Protein AF-A0A150W0M3-F1 (afdb_monomer_lite)

Foldseek 3Di:
DLVLQVLLVVVVLADDDSPVDLDPRQLRSLQVQCVVVVFDDDPRSDCDDRSVVVSCVVDPPD

Secondary structure (DSSP, 8-state):
-HHHHHHHHHTTS--S--SS---HHHHHHHHHHHHHTT--SS-TT---HHHHHHHHHHSTT-

Structure (mmCIF, N/CA/C/O backbone):
data_AF-A0A150W0M3-F1
#
_entry.id   AF-A0A150W0M3-F1
#
loop_
_atom_site.group_PDB
_atom_site.id
_atom_site.type_symbol
_atom_site.label_atom_id
_atom_site.label_alt_id
_atom_site.label_comp_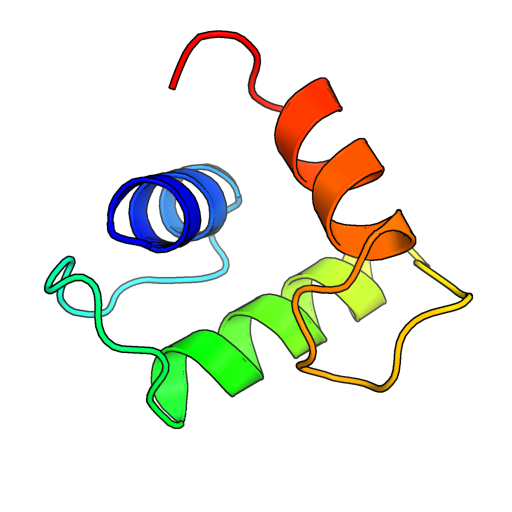id
_atom_site.label_asym_id
_atom_site.label_entity_id
_atom_site.label_seq_id
_atom_site.pdbx_PDB_ins_code
_atom_site.Cartn_x
_atom_site.Cartn_y
_atom_site.Cartn_z
_atom_site.occupancy
_atom_site.B_iso_or_equiv
_atom_site.auth_seq_id
_atom_site.auth_comp_id
_atom_site.auth_asym_id
_atom_site.auth_atom_id
_atom_site.pdbx_PDB_model_num
ATOM 1 N N . MET A 1 1 ? -8.275 2.215 -10.220 1.00 85.19 1 MET A N 1
ATOM 2 C CA . MET A 1 1 ? -7.456 0.988 -10.019 1.00 85.19 1 MET A CA 1
ATOM 3 C C . MET A 1 1 ? -6.035 1.177 -10.522 1.00 85.19 1 MET A C 1
ATOM 5 O O . MET A 1 1 ? -5.119 0.710 -9.859 1.00 85.19 1 MET A O 1
ATOM 9 N N . GLU A 1 2 ? -5.842 1.881 -11.640 1.00 91.62 2 GLU A N 1
ATOM 10 C CA . GLU A 1 2 ? -4.517 2.375 -12.041 1.00 91.62 2 GLU A CA 1
ATOM 11 C C . GLU A 1 2 ? -3.940 3.322 -10.980 1.00 91.62 2 GLU A C 1
ATOM 13 O O . GLU A 1 2 ? -2.806 3.130 -10.555 1.00 91.62 2 GLU A O 1
ATOM 18 N N . ASP A 1 3 ? -4.760 4.223 -10.427 1.00 94.25 3 ASP A N 1
ATOM 19 C CA . ASP A 1 3 ? -4.344 5.127 -9.340 1.00 94.25 3 ASP A CA 1
ATOM 20 C C . ASP A 1 3 ? -3.812 4.369 -8.122 1.00 94.25 3 ASP A C 1
ATOM 22 O O . ASP A 1 3 ? -2.790 4.735 -7.556 1.00 94.25 3 ASP A O 1
ATOM 26 N N . LEU A 1 4 ? -4.450 3.252 -7.746 1.00 95.44 4 LEU A N 1
ATOM 27 C CA . LEU A 1 4 ? -3.956 2.387 -6.673 1.00 95.44 4 LEU A CA 1
ATOM 28 C C . LEU A 1 4 ? -2.548 1.869 -6.988 1.00 95.44 4 LEU A C 1
ATOM 30 O O . LEU A 1 4 ? -1.671 1.900 -6.133 1.00 95.44 4 LEU A O 1
ATOM 34 N N . GLN A 1 5 ? -2.321 1.371 -8.202 1.00 97.12 5 GLN A N 1
ATOM 35 C CA . GLN A 1 5 ? -1.019 0.836 -8.599 1.00 97.12 5 GLN A CA 1
ATOM 36 C C . GLN A 1 5 ? 0.048 1.941 -8.648 1.00 97.12 5 GLN A C 1
ATOM 38 O O . GLN A 1 5 ? 1.171 1.709 -8.197 1.00 97.12 5 GLN A O 1
ATOM 43 N N . TRP A 1 6 ? -0.298 3.146 -9.114 1.00 96.56 6 TRP A N 1
ATOM 44 C CA . TRP A 1 6 ? 0.581 4.318 -9.042 1.00 96.56 6 TRP A CA 1
ATOM 45 C C . TRP A 1 6 ? 0.922 4.693 -7.606 1.00 96.56 6 TRP A C 1
ATOM 47 O O . TRP A 1 6 ? 2.089 4.916 -7.286 1.00 96.56 6 TRP A O 1
ATOM 57 N N . ARG A 1 7 ? -0.073 4.675 -6.723 1.00 97.00 7 ARG A N 1
ATOM 58 C CA . ARG A 1 7 ? 0.105 4.993 -5.310 1.00 97.00 7 ARG A CA 1
ATOM 59 C C . ARG A 1 7 ? 0.974 3.968 -4.580 1.00 97.00 7 ARG A C 1
ATOM 61 O O . ARG A 1 7 ? 1.920 4.305 -3.868 1.00 97.00 7 ARG A O 1
ATOM 68 N N . LEU A 1 8 ? 0.743 2.681 -4.832 1.00 96.88 8 LEU A N 1
ATOM 69 C CA . LEU A 1 8 ? 1.590 1.602 -4.314 1.00 96.88 8 LEU A CA 1
ATOM 70 C C . LEU A 1 8 ? 3.024 1.680 -4.864 1.00 96.88 8 LEU A C 1
ATOM 72 O O . LEU A 1 8 ? 3.978 1.318 -4.173 1.00 96.88 8 LEU A O 1
ATOM 76 N N . ARG A 1 9 ? 3.198 2.182 -6.091 1.00 96.25 9 ARG A N 1
ATOM 77 C CA . ARG A 1 9 ? 4.520 2.430 -6.672 1.00 96.25 9 ARG A CA 1
ATOM 78 C C . ARG A 1 9 ? 5.225 3.609 -6.011 1.00 96.25 9 ARG A C 1
ATOM 80 O O . ARG A 1 9 ? 6.402 3.491 -5.690 1.00 96.25 9 ARG A O 1
ATOM 87 N N . ALA A 1 10 ? 4.512 4.700 -5.743 1.00 95.38 10 ALA A N 1
ATOM 88 C CA . ALA A 1 10 ? 5.034 5.833 -4.978 1.00 95.38 10 ALA A CA 1
ATOM 89 C C . ALA A 1 10 ? 5.375 5.448 -3.524 1.00 95.38 10 ALA A C 1
ATOM 91 O O . ALA A 1 10 ? 6.316 5.986 -2.947 1.00 95.38 10 ALA A O 1
ATOM 92 N N . ALA A 1 11 ? 4.674 4.459 -2.959 1.00 95.19 11 ALA A N 1
ATOM 93 C CA . ALA A 1 11 ? 4.997 3.844 -1.670 1.00 95.19 11 ALA A CA 1
ATOM 94 C C . ALA A 1 11 ? 6.143 2.811 -1.741 1.00 95.19 11 ALA A C 1
ATOM 96 O O . ALA A 1 11 ? 6.449 2.184 -0.728 1.00 95.19 11 ALA A O 1
ATOM 97 N N . TRP A 1 12 ? 6.771 2.621 -2.909 1.00 96.25 12 TRP A N 1
ATOM 98 C CA . TRP A 1 12 ? 7.883 1.689 -3.140 1.00 96.25 12 TRP A CA 1
ATOM 99 C C . TRP A 1 12 ? 7.576 0.214 -2.822 1.00 96.25 12 TRP A C 1
ATOM 101 O O . TRP A 1 12 ? 8.489 -0.581 -2.613 1.00 96.25 12 TRP A O 1
ATOM 111 N N . VAL A 1 13 ? 6.297 -0.177 -2.837 1.00 97.50 13 VAL A N 1
ATOM 112 C CA . VAL A 1 13 ? 5.855 -1.569 -2.615 1.00 97.50 13 VAL A CA 1
ATOM 113 C C . VAL A 1 13 ? 5.374 -2.259 -3.896 1.00 97.50 13 VAL A C 1
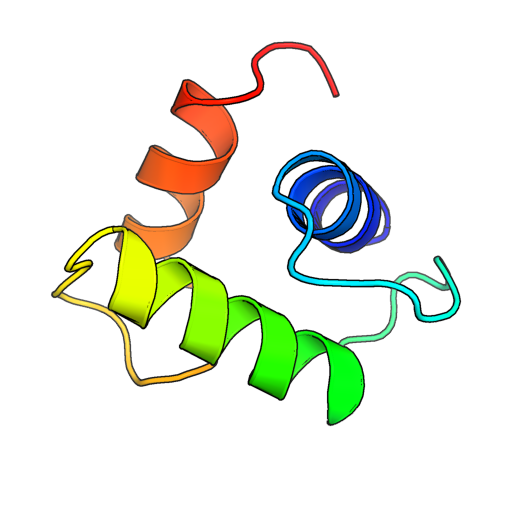ATOM 115 O O . VAL A 1 13 ? 5.154 -3.469 -3.901 1.00 97.50 13 VAL A O 1
ATOM 118 N N . TYR A 1 14 ? 5.208 -1.517 -4.999 1.00 97.56 14 TYR A N 1
ATOM 119 C CA . TYR A 1 14 ? 4.741 -2.057 -6.277 1.00 97.56 14 TYR A CA 1
ATOM 120 C C . TYR A 1 14 ? 5.608 -1.621 -7.459 1.00 97.56 14 TYR A C 1
ATOM 122 O O . TYR A 1 14 ? 5.748 -0.438 -7.747 1.00 97.56 14 TYR A O 1
ATOM 130 N N . PHE A 1 15 ? 6.126 -2.599 -8.203 1.00 96.19 15 PHE A N 1
AT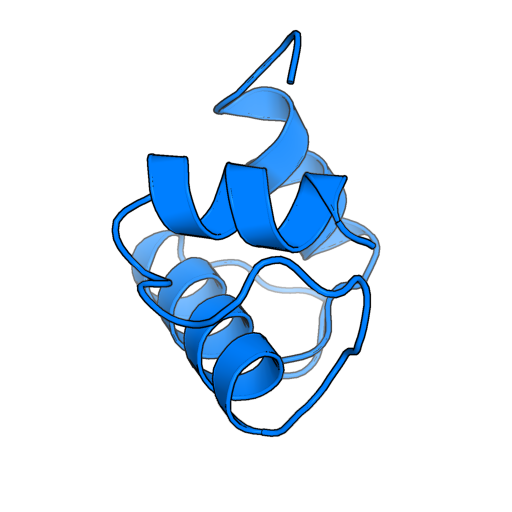OM 131 C CA . PHE A 1 15 ? 6.959 -2.381 -9.397 1.00 96.19 15 PHE A CA 1
ATOM 132 C C . PHE A 1 15 ? 6.426 -3.132 -10.628 1.00 96.19 15 PHE A C 1
ATOM 134 O O . PHE A 1 15 ? 7.160 -3.407 -11.574 1.00 96.19 15 PHE A O 1
ATOM 141 N N . GLY A 1 16 ? 5.149 -3.526 -10.593 1.00 95.44 16 GLY A N 1
ATOM 142 C CA . GLY A 1 16 ? 4.477 -4.198 -11.701 1.00 95.44 16 GLY A CA 1
ATOM 143 C C . GLY A 1 16 ? 3.859 -3.232 -12.723 1.00 95.44 16 GLY A C 1
ATOM 144 O O . GLY A 1 16 ? 4.000 -2.014 -12.594 1.00 95.44 16 GLY A O 1
ATOM 145 N N . PRO A 1 17 ? 3.170 -3.774 -13.743 1.00 96.06 17 PRO A N 1
ATOM 146 C CA . PRO A 1 17 ? 2.432 -2.981 -14.726 1.00 96.06 17 PRO A CA 1
ATOM 147 C C . PRO A 1 17 ? 1.307 -2.162 -14.088 1.00 96.06 17 PRO A C 1
ATOM 149 O O . PRO A 1 17 ? 0.581 -2.667 -13.241 1.00 96.06 17 PRO A O 1
ATOM 152 N N . VAL A 1 18 ? 1.118 -0.923 -14.537 1.00 96.12 18 VAL A N 1
ATOM 153 C CA . VAL A 1 18 ? -0.055 -0.126 -14.157 1.00 96.12 18 VAL A CA 1
ATOM 154 C C . VAL A 1 18 ? -1.128 -0.328 -15.222 1.00 96.12 18 VAL A C 1
ATOM 156 O O . VAL A 1 18 ? -1.140 0.359 -16.236 1.00 96.12 18 VAL A O 1
ATOM 159 N N . ASP A 1 19 ? -1.941 -1.363 -15.034 1.00 96.50 19 ASP A N 1
ATOM 160 C CA . ASP A 1 19 ? -2.936 -1.864 -15.992 1.00 96.50 19 ASP A CA 1
ATOM 161 C C . ASP A 1 19 ? -4.374 -1.857 -15.438 1.00 96.50 19 ASP A C 1
ATOM 163 O O . ASP A 1 19 ? -5.294 -2.411 -16.044 1.00 96.50 19 ASP A O 1
ATOM 167 N N . GLY A 1 20 ? -4.561 -1.313 -14.234 1.00 95.62 20 GLY A N 1
ATOM 168 C CA . GLY A 1 20 ? -5.848 -1.228 -13.556 1.00 95.62 20 GLY A CA 1
ATOM 169 C C . GLY A 1 20 ? -6.380 -2.558 -13.020 1.00 95.62 20 GLY A C 1
ATOM 170 O O . GLY A 1 20 ? -7.502 -2.600 -12.511 1.00 95.62 20 GLY A O 1
ATOM 171 N N . ARG A 1 21 ? -5.611 -3.652 -13.088 1.00 97.38 21 ARG A N 1
ATOM 172 C CA . ARG A 1 21 ? -6.059 -4.982 -12.659 1.00 97.38 21 ARG A CA 1
ATOM 173 C C . ARG A 1 21 ? -5.569 -5.327 -11.262 1.00 97.38 21 ARG A C 1
ATOM 175 O O . ARG A 1 21 ? -4.374 -5.325 -10.965 1.00 97.38 21 ARG A O 1
ATOM 182 N N . TYR A 1 22 ? -6.496 -5.751 -10.406 1.00 96.06 22 TYR A N 1
ATOM 183 C CA . TYR A 1 22 ? -6.158 -6.259 -9.076 1.00 96.06 22 TYR A CA 1
ATOM 184 C C . TYR A 1 22 ? -5.699 -7.723 -9.124 1.00 96.06 22 TYR A C 1
ATOM 186 O O . TYR A 1 22 ? -6.419 -8.651 -8.756 1.00 96.06 22 TYR A O 1
ATOM 194 N N . GLY A 1 23 ? -4.488 -7.940 -9.632 1.00 96.56 23 GLY A N 1
ATOM 195 C CA . GLY A 1 23 ? -3.852 -9.256 -9.671 1.00 96.56 23 GLY A CA 1
ATOM 196 C C . GLY A 1 23 ? -3.085 -9.601 -8.392 1.00 96.56 23 GLY A C 1
ATOM 197 O O . GLY A 1 23 ? -2.976 -8.802 -7.462 1.00 96.56 23 GLY A O 1
ATOM 198 N N . ASN A 1 24 ? -2.460 -10.782 -8.384 1.00 97.56 24 ASN A N 1
ATOM 199 C CA . ASN A 1 24 ? -1.645 -11.254 -7.256 1.00 97.56 24 ASN A CA 1
ATOM 200 C C . ASN A 1 24 ? -0.543 -10.254 -6.866 1.00 97.56 24 ASN A C 1
ATOM 202 O O . ASN A 1 24 ? -0.350 -10.003 -5.685 1.00 97.56 24 ASN A O 1
ATOM 206 N N . LYS A 1 25 ? 0.122 -9.616 -7.840 1.00 97.75 25 LYS A N 1
ATOM 207 C CA . LYS A 1 25 ? 1.166 -8.613 -7.563 1.00 97.75 25 LYS A CA 1
ATOM 208 C C . LYS A 1 25 ? 0.629 -7.377 -6.831 1.00 97.75 25 LYS A C 1
ATOM 210 O O . LYS A 1 25 ? 1.306 -6.856 -5.956 1.00 97.75 25 LYS A O 1
ATOM 215 N N . VAL A 1 26 ? -0.577 -6.919 -7.178 1.00 98.25 26 VAL A N 1
ATOM 216 C CA . VAL A 1 26 ? -1.217 -5.783 -6.493 1.00 98.25 26 VAL A CA 1
ATOM 217 C C . VAL A 1 26 ? -1.642 -6.198 -5.088 1.00 98.25 26 VAL A C 1
ATOM 219 O O . VAL A 1 26 ? -1.379 -5.470 -4.139 1.00 98.25 26 VAL A O 1
ATOM 222 N N . ARG A 1 27 ? -2.214 -7.400 -4.935 1.00 98.50 27 ARG A N 1
ATOM 223 C CA . ARG A 1 27 ? -2.570 -7.964 -3.624 1.00 98.50 27 ARG A CA 1
ATOM 224 C C . ARG A 1 27 ? -1.367 -8.035 -2.679 1.00 98.50 27 ARG A C 1
ATOM 226 O O . ARG A 1 27 ? -1.489 -7.629 -1.528 1.00 98.50 27 ARG A O 1
ATOM 233 N N . GLU A 1 28 ? -0.223 -8.528 -3.152 1.00 98.56 28 GLU A N 1
ATOM 234 C CA . GLU A 1 28 ? 1.002 -8.590 -2.342 1.00 98.56 28 GLU A CA 1
ATOM 235 C C . GLU A 1 28 ? 1.525 -7.195 -1.984 1.00 98.56 28 GLU A C 1
ATOM 237 O O . GLU A 1 28 ? 1.873 -6.957 -0.832 1.00 98.56 28 GLU A O 1
ATOM 242 N N . ALA A 1 29 ? 1.501 -6.243 -2.920 1.00 98.44 29 ALA A N 1
ATOM 243 C CA . ALA A 1 29 ? 1.895 -4.866 -2.627 1.00 98.44 29 ALA A CA 1
ATOM 244 C C . ALA A 1 29 ? 0.983 -4.199 -1.585 1.00 98.44 29 ALA A C 1
ATOM 246 O O . ALA A 1 29 ? 1.471 -3.515 -0.689 1.00 98.44 29 ALA A O 1
ATOM 247 N N . VAL A 1 30 ? -0.332 -4.436 -1.654 1.00 98.44 30 VAL A N 1
ATOM 248 C CA . VAL A 1 30 ? -1.280 -3.956 -0.636 1.00 98.44 30 VAL A CA 1
ATOM 249 C C . VAL A 1 30 ? -0.985 -4.58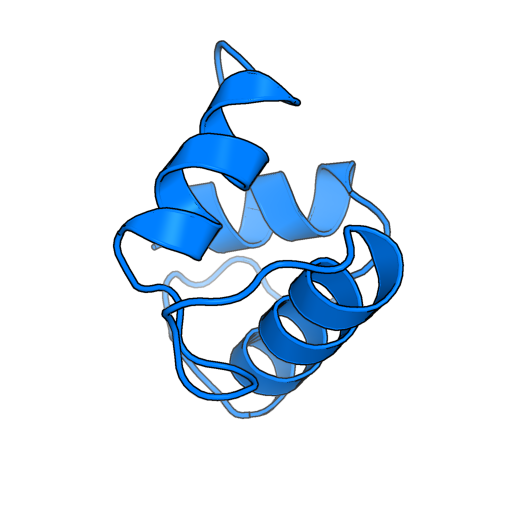4 0.725 1.00 98.44 30 VAL A C 1
ATOM 251 O O . VAL A 1 30 ? -0.981 -3.879 1.730 1.00 98.44 30 VAL A O 1
ATOM 254 N N . ARG A 1 31 ? -0.683 -5.885 0.768 1.00 98.69 31 ARG A N 1
ATOM 255 C CA . ARG A 1 31 ? -0.296 -6.568 2.009 1.00 98.69 31 ARG A CA 1
ATOM 256 C C . ARG A 1 31 ? 0.973 -5.965 2.613 1.00 98.69 31 ARG A C 1
ATOM 258 O O . ARG A 1 31 ? 1.020 -5.756 3.822 1.00 98.69 31 ARG A O 1
ATOM 265 N N . GLU A 1 32 ? 1.988 -5.693 1.796 1.00 98.50 32 GLU A N 1
ATOM 266 C CA . GLU A 1 32 ? 3.243 -5.114 2.283 1.00 98.50 32 GLU A CA 1
ATOM 267 C C . GLU A 1 32 ? 3.037 -3.685 2.789 1.00 98.50 32 GLU A C 1
ATOM 269 O O . GLU A 1 32 ? 3.498 -3.344 3.878 1.00 98.50 32 GLU A O 1
ATOM 274 N N . PHE A 1 33 ? 2.252 -2.886 2.062 1.00 98.19 33 PHE A N 1
ATOM 275 C CA . PHE A 1 33 ? 1.859 -1.548 2.496 1.00 98.19 33 PHE A CA 1
ATOM 276 C C . PHE A 1 33 ? 1.155 -1.572 3.858 1.00 98.19 33 PHE A C 1
ATOM 278 O O . PHE A 1 33 ? 1.557 -0.859 4.778 1.00 98.19 33 PHE A O 1
ATOM 285 N N . GLN A 1 34 ? 0.148 -2.439 4.016 1.00 98.69 34 GLN A N 1
ATOM 286 C CA . GLN A 1 34 ? -0.574 -2.607 5.278 1.00 98.69 34 GLN A CA 1
ATOM 287 C C . GLN A 1 34 ? 0.360 -3.010 6.419 1.00 98.69 34 GLN A C 1
ATOM 289 O O . GLN A 1 34 ? 0.261 -2.447 7.508 1.00 98.69 34 GLN A O 1
ATOM 294 N N . ARG A 1 35 ? 1.297 -3.937 6.172 1.00 98.38 35 ARG A N 1
ATOM 295 C CA . ARG A 1 35 ? 2.279 -4.364 7.176 1.00 98.38 35 ARG A CA 1
ATOM 296 C C . ARG A 1 35 ? 3.185 -3.210 7.599 1.00 98.38 35 ARG A C 1
ATOM 298 O O . ARG A 1 35 ? 3.363 -2.996 8.792 1.00 98.38 35 ARG A O 1
ATOM 305 N N . TRP A 1 36 ? 3.745 -2.461 6.650 1.00 97.75 36 TRP A N 1
ATOM 306 C CA . TRP A 1 36 ? 4.680 -1.367 6.947 1.00 97.75 36 TRP A CA 1
ATOM 307 C C . TRP A 1 36 ? 4.026 -0.181 7.648 1.00 97.75 36 TRP A C 1
ATOM 309 O O . TRP A 1 36 ? 4.710 0.570 8.339 1.00 97.75 36 TRP A O 1
ATOM 319 N N . ARG A 1 37 ? 2.721 0.011 7.458 1.00 97.38 37 ARG A N 1
ATOM 320 C CA . ARG A 1 37 ? 1.942 1.075 8.103 1.00 97.38 37 ARG A CA 1
ATOM 321 C C . ARG A 1 37 ? 1.116 0.593 9.289 1.00 97.38 37 ARG A C 1
ATOM 323 O O . ARG A 1 37 ? 0.363 1.381 9.852 1.00 97.38 37 ARG A O 1
ATOM 330 N N . SER A 1 38 ? 1.262 -0.675 9.679 1.00 97.56 38 SER A N 1
ATOM 331 C CA . SER A 1 38 ? 0.501 -1.296 10.770 1.00 97.56 38 SER A CA 1
ATOM 332 C C . SER A 1 38 ? -1.015 -1.078 10.639 1.00 97.56 38 S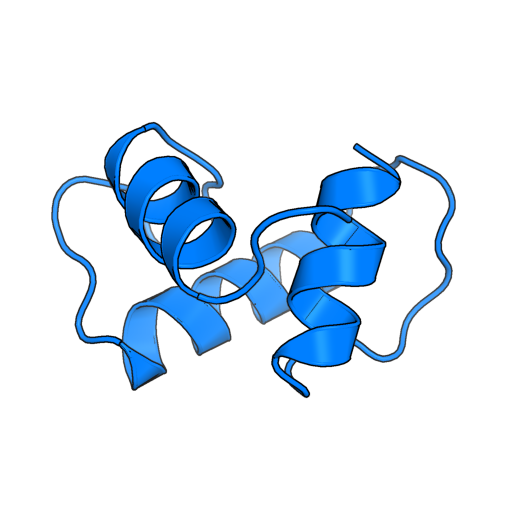ER A C 1
ATOM 334 O O . SER A 1 38 ? -1.707 -0.828 11.627 1.00 97.56 38 SER A O 1
ATOM 336 N N . ILE A 1 39 ? -1.531 -1.147 9.407 1.00 97.56 39 ILE A N 1
ATOM 337 C CA . ILE A 1 39 ? -2.948 -0.919 9.103 1.00 97.56 39 ILE A CA 1
ATOM 338 C C . ILE A 1 39 ? -3.764 -2.100 9.621 1.00 97.56 39 ILE A C 1
ATOM 340 O O . ILE A 1 39 ? -3.457 -3.261 9.348 1.00 97.56 39 ILE A O 1
ATOM 344 N N . GLN A 1 40 ? -4.832 -1.784 10.345 1.00 95.56 40 GLN A N 1
ATOM 345 C CA . GLN A 1 40 ? -5.821 -2.731 10.850 1.00 95.56 40 GLN A CA 1
ATOM 346 C C . GLN A 1 40 ? -7.192 -2.411 10.237 1.00 95.56 40 GLN A C 1
ATOM 348 O O . GLN A 1 40 ? -7.382 -1.333 9.681 1.00 95.56 40 GLN A O 1
ATOM 353 N N . GLY A 1 41 ? -8.147 -3.339 10.335 1.00 95.81 41 GLY A N 1
ATOM 354 C CA . GLY A 1 41 ? -9.524 -3.153 9.849 1.00 95.81 41 GLY A CA 1
ATOM 355 C C . GLY A 1 41 ? -9.811 -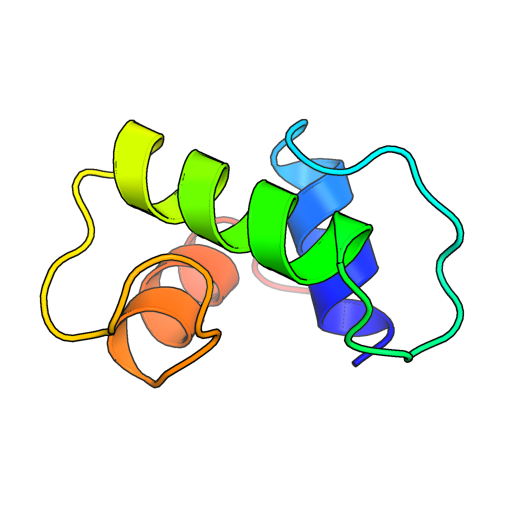3.773 8.479 1.00 95.81 41 GLY A C 1
ATOM 356 O O . GLY A 1 41 ? -10.930 -4.223 8.251 1.00 95.81 41 GLY A O 1
ATOM 357 N N . ASP A 1 42 ? -8.796 -3.914 7.622 1.00 97.88 42 ASP A N 1
ATOM 358 C CA . ASP A 1 42 ? -8.907 -4.622 6.341 1.00 97.88 42 ASP A CA 1
ATOM 359 C C . ASP A 1 42 ? -8.175 -5.977 6.371 1.00 97.88 42 ASP A C 1
ATOM 361 O O . ASP A 1 42 ? -7.112 -6.096 6.991 1.00 97.88 42 ASP A O 1
ATOM 365 N N . PRO A 1 43 ? -8.667 -7.009 5.657 1.00 98.44 43 PRO A N 1
ATOM 366 C CA . PRO A 1 43 ? -7.899 -8.230 5.444 1.00 98.44 43 PRO A CA 1
ATOM 367 C C . PRO A 1 43 ? -6.591 -7.969 4.680 1.00 98.44 43 PRO A C 1
ATOM 369 O O . PRO A 1 43 ? -6.502 -7.089 3.819 1.00 98.44 43 PRO A O 1
ATOM 372 N N . MET A 1 44 ? -5.574 -8.792 4.947 1.00 98.00 44 MET A N 1
ATOM 373 C CA . MET A 1 44 ? -4.252 -8.637 4.338 1.00 98.00 44 MET A CA 1
ATOM 374 C C . MET A 1 44 ? -4.282 -8.777 2.812 1.00 98.00 44 MET A C 1
ATOM 376 O O . MET A 1 44 ? -4.624 -9.832 2.271 1.00 98.00 44 MET A O 1
ATOM 380 N N . GLY A 1 45 ? -3.840 -7.729 2.122 1.00 97.88 45 GLY A N 1
ATOM 381 C CA . GLY A 1 45 ? -3.862 -7.633 0.668 1.00 97.88 45 GLY A CA 1
ATOM 382 C C . GLY A 1 45 ? -5.213 -7.206 0.097 1.00 97.88 45 GLY A C 1
ATOM 383 O O . GLY A 1 45 ? -5.424 -7.368 -1.102 1.00 97.88 45 GLY A O 1
ATOM 384 N N . VAL A 1 46 ? -6.139 -6.686 0.903 1.00 98.31 46 VAL A N 1
ATOM 385 C CA . VAL A 1 46 ? -7.408 -6.107 0.434 1.00 98.31 46 VAL A CA 1
ATOM 386 C C . VAL A 1 46 ? -7.337 -4.587 0.503 1.00 98.31 46 VAL A C 1
ATOM 388 O O . VAL A 1 46 ? -7.098 -4.023 1.563 1.00 98.31 46 VAL A O 1
ATOM 391 N N . TYR A 1 47 ? -7.580 -3.915 -0.624 1.00 97.12 47 TYR A N 1
ATOM 392 C CA . TYR A 1 47 ? -7.678 -2.454 -0.680 1.00 97.12 47 TYR A CA 1
ATOM 393 C C . TYR A 1 47 ? -9.055 -1.964 -0.193 1.00 97.12 47 TYR A C 1
ATOM 395 O O . TYR A 1 47 ? -9.889 -1.509 -0.982 1.00 97.12 47 TYR A O 1
ATOM 403 N N . GLY A 1 48 ? -9.312 -2.147 1.102 1.00 97.62 48 GLY A N 1
ATOM 404 C CA . GLY A 1 48 ? -10.530 -1.710 1.784 1.00 97.62 48 GLY A CA 1
ATOM 405 C C . GLY A 1 48 ? -10.440 -0.274 2.321 1.00 97.62 48 GLY A C 1
ATOM 406 O O . GLY A 1 48 ? -9.482 0.442 2.010 1.00 97.62 48 GLY A O 1
ATOM 407 N N . PRO A 1 49 ? -11.455 0.189 3.075 1.00 98.19 49 PRO A N 1
ATOM 408 C CA . PRO A 1 49 ? -11.553 1.577 3.527 1.00 98.19 49 PRO A CA 1
ATOM 409 C C . PRO A 1 49 ? -10.364 2.049 4.372 1.00 98.19 49 PRO A C 1
ATOM 411 O O . PRO A 1 49 ? -9.849 3.135 4.119 1.00 98.19 49 PRO A O 1
ATOM 414 N N . SER A 1 50 ? -9.886 1.236 5.320 1.00 97.94 50 SER A N 1
ATOM 415 C CA . SER A 1 50 ? -8.774 1.617 6.207 1.00 97.94 50 SER A CA 1
ATOM 416 C C . SER A 1 50 ? -7.455 1.747 5.443 1.00 97.94 50 SER A C 1
ATOM 418 O O . SER A 1 50 ? -6.670 2.665 5.667 1.00 97.94 50 SER A O 1
ATOM 420 N N . THR A 1 51 ? -7.223 0.854 4.485 1.00 98.12 51 THR A N 1
ATOM 421 C CA . THR A 1 51 ? -6.046 0.880 3.611 1.00 98.12 51 THR A CA 1
ATOM 422 C C . THR A 1 51 ? -6.098 2.062 2.658 1.00 98.12 51 THR A C 1
ATOM 424 O O . THR A 1 51 ? -5.083 2.723 2.440 1.00 98.12 51 THR A O 1
ATOM 427 N N . ARG A 1 52 ? -7.284 2.332 2.101 1.00 96.75 52 ARG A N 1
ATOM 428 C CA . ARG A 1 52 ? -7.535 3.473 1.222 1.00 96.75 52 ARG A CA 1
ATOM 429 C C . ARG A 1 52 ? -7.233 4.786 1.920 1.00 96.75 52 ARG A C 1
ATOM 431 O O . ARG A 1 52 ? -6.473 5.576 1.380 1.00 96.75 52 ARG A O 1
ATOM 438 N N . GLU A 1 53 ? -7.770 4.986 3.118 1.00 96.81 53 GLU A N 1
ATOM 439 C CA . GLU A 1 53 ? -7.577 6.214 3.888 1.00 96.81 53 GLU A CA 1
ATOM 440 C C . GLU A 1 53 ? -6.089 6.534 4.092 1.00 96.81 53 GLU A C 1
ATOM 442 O O . GLU A 1 53 ? -5.640 7.643 3.798 1.00 96.81 53 GLU A O 1
ATOM 447 N N . VAL A 1 54 ? -5.302 5.552 4.544 1.00 97.12 54 VAL A N 1
ATOM 448 C CA . VAL A 1 54 ? -3.868 5.747 4.799 1.00 97.12 54 VAL A CA 1
ATOM 449 C C . VAL A 1 54 ? -3.102 5.989 3.497 1.00 97.12 54 VAL A C 1
ATOM 451 O O . VAL A 1 54 ? -2.292 6.914 3.427 1.00 97.12 54 VAL A O 1
ATOM 454 N N . LEU A 1 55 ? -3.367 5.196 2.453 1.00 95.50 55 LEU A N 1
ATOM 455 C CA . LEU A 1 55 ? -2.678 5.333 1.168 1.00 95.50 55 LEU A CA 1
ATOM 456 C C . LEU A 1 55 ? -2.994 6.671 0.484 1.00 95.50 55 LEU A C 1
ATOM 458 O O . LEU A 1 55 ? -2.109 7.290 -0.108 1.00 95.50 55 LEU A O 1
ATOM 462 N N . GLU A 1 56 ? -4.240 7.134 0.574 1.00 94.12 56 GLU A N 1
ATOM 463 C CA . GLU A 1 56 ? -4.669 8.409 -0.000 1.00 94.12 56 GLU A CA 1
ATOM 464 C C . GLU A 1 56 ? -4.084 9.605 0.748 1.00 94.12 56 GLU A C 1
ATOM 466 O O . GLU A 1 56 ? -3.611 10.554 0.117 1.00 94.12 56 GLU A O 1
ATOM 471 N N . ARG A 1 57 ? -4.023 9.523 2.080 1.00 94.69 57 ARG A N 1
ATOM 472 C CA . ARG A 1 57 ? -3.430 10.553 2.937 1.00 94.69 57 ARG A CA 1
ATOM 473 C C . ARG A 1 57 ? -1.924 10.722 2.732 1.00 94.69 57 ARG A C 1
ATOM 475 O O . ARG A 1 57 ? -1.439 11.846 2.814 1.00 94.69 57 ARG A O 1
ATOM 482 N N . GLU A 1 58 ? -1.176 9.642 2.504 1.00 92.38 58 GLU A N 1
ATOM 483 C CA . GLU A 1 58 ? 0.276 9.732 2.273 1.00 92.38 58 GLU A CA 1
ATOM 484 C C . GLU A 1 58 ? 0.626 10.325 0.905 1.00 92.38 58 GLU A C 1
ATOM 486 O O . GLU A 1 58 ? 1.732 10.831 0.718 1.00 92.38 58 GLU A O 1
ATOM 491 N N . GLN A 1 59 ? -0.293 10.255 -0.059 1.00 86.69 59 GLN A N 1
ATOM 492 C CA . GLN A 1 59 ? -0.044 10.647 -1.447 1.00 86.69 59 GLN A CA 1
ATOM 493 C C . GLN A 1 59 ? -1.215 11.464 -2.004 1.00 86.69 59 GLN A C 1
ATOM 495 O O . GLN A 1 59 ? -1.926 11.021 -2.911 1.00 86.69 59 GLN A O 1
ATOM 500 N N . PRO A 1 60 ? -1.471 12.658 -1.460 1.00 72.12 60 PRO A N 1
ATOM 501 C CA . PRO A 1 60 ? -2.512 13.522 -1.990 1.00 72.12 60 PRO A CA 1
ATOM 502 C C . PRO A 1 60 ? -2.141 13.966 -3.415 1.00 72.12 60 PRO A C 1
ATOM 504 O O . PRO A 1 60 ? -1.029 14.431 -3.652 1.00 72.12 60 PRO A O 1
ATOM 507 N N . GLY A 1 61 ? -3.071 13.837 -4.365 1.00 72.12 61 GLY A N 1
ATOM 508 C CA . GLY A 1 61 ? -2.906 14.370 -5.726 1.00 72.12 61 GLY A CA 1
ATOM 509 C C . GLY A 1 61 ? -2.334 13.422 -6.787 1.00 72.12 61 GLY A C 1
ATOM 510 O O . GLY A 1 61 ? -2.077 13.882 -7.896 1.00 72.12 61 GLY A O 1
ATOM 511 N N . ILE A 1 62 ? -2.160 12.131 -6.477 1.00 70.56 62 ILE A N 1
ATOM 512 C CA . ILE A 1 62 ? -2.177 11.065 -7.502 1.00 70.56 62 ILE A CA 1
ATOM 513 C C . ILE A 1 62 ? -3.629 10.695 -7.795 1.00 70.56 62 ILE A C 1
ATOM 515 O O . ILE A 1 62 ? -3.973 10.555 -8.980 1.00 70.56 62 ILE A O 1
#

Radius of gyration: 10.2 Å; chains: 1; bounding box: 19×26×27 Å

Sequence (62 aa):
MEDLQWRLRAAWVYFGPVDGRYGNKVREAVREFQRWRSIQGDPMGVYGPSTREVLEREQPGI

pLDDT: mean 95.29, std 5.86, range [70.56, 98.69]